Protein AF-A0A0P9DVG0-F1 (afdb_monomer)

pLDDT: mean 95.22, std 5.22, range [64.88, 98.5]

Solvent-accessible surface area (backbone atoms only — not comparable to full-atom values): 5604 Å² total; per-residue (Å²): 131,86,83,79,80,55,85,84,74,62,85,78,86,89,80,84,91,74,92,83,85,78,68,80,89,62,79,62,59,88,94,66,48,56,70,71,53,46,65,75,74,54,82,80,93,71,86,75,67,81,66,55,43,52,66,53,53,39,51,48,54,23,58,77,68,69,46,96,75,73,80,76,99,67,82,56,82,80

Secondary structure (DSSP, 8-state):
---PPPTTT-PPPP--S------TTSS--GGG--HHHHHHT------PPSSS-HHHHHHHHHHHTT-S----SSPPP-

Foldseek 3Di:
DPDDDDPVNDDDDDDDPDDDDDDCVDDADLVGDDPVVCVVVHDDPDDDDPDDWPVVVQVVVCVVVVHPDGDDPDTDDD

Mean predicted aligned error: 4.58 Å

Sequence (78 aa):
MQKIMAPWEIQRRLVVKAEEETNPRFGHKPYERPFQEYIKFGIINLDKPAGPSSHEVTAWVKRILSLKRAGHGGTLET

Radius of gyration: 18.76 Å; Cα contacts (8 Å, |Δi|>4): 31; chains: 1; bounding box: 44×19×47 Å

Structure (mmCIF, N/CA/C/O backbone):
data_AF-A0A0P9DVG0-F1
#
_entry.id   AF-A0A0P9DVG0-F1
#
loop_
_atom_site.group_PDB
_atom_site.id
_atom_site.type_symbol
_atom_site.label_atom_id
_atom_site.label_alt_id
_atom_site.label_comp_id
_atom_site.label_asym_id
_atom_site.label_entity_id
_atom_site.label_seq_id
_atom_site.pdbx_PDB_ins_code
_atom_site.Cartn_x
_atom_site.Cartn_y
_atom_site.Cartn_z
_atom_site.occupancy
_atom_site.B_iso_or_equiv
_atom_site.auth_seq_id
_atom_site.auth_comp_id
_atom_site.auth_asym_id
_atom_site.auth_atom_id
_atom_site.pdbx_PDB_model_num
ATOM 1 N N . MET A 1 1 ? 30.320 8.740 14.825 1.00 64.88 1 MET A N 1
ATOM 2 C CA . MET A 1 1 ? 29.645 7.440 14.607 1.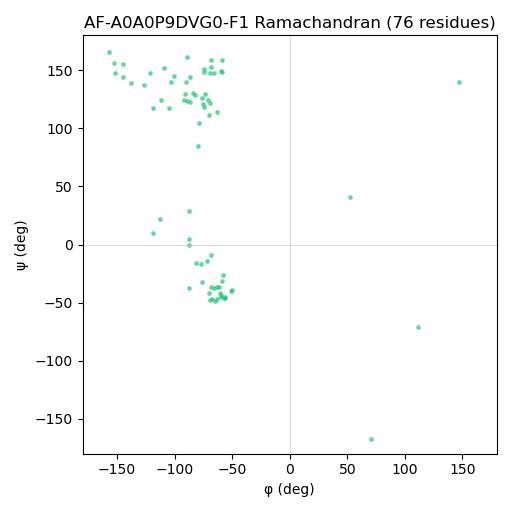00 64.88 1 MET A CA 1
ATOM 3 C C . MET A 1 1 ? 29.896 6.997 13.179 1.00 64.88 1 MET A C 1
ATOM 5 O O . MET A 1 1 ? 29.683 7.794 12.275 1.00 64.88 1 MET A O 1
ATOM 9 N N . GLN A 1 2 ? 30.372 5.770 12.970 1.00 71.94 2 GLN A N 1
ATOM 10 C CA . GLN A 1 2 ? 30.474 5.192 11.629 1.00 71.94 2 GLN A CA 1
ATOM 11 C C . GLN A 1 2 ? 29.053 4.923 11.118 1.00 71.94 2 GLN A C 1
ATOM 13 O O . GLN A 1 2 ? 28.275 4.245 11.788 1.00 71.94 2 GLN A O 1
ATOM 18 N N . LYS A 1 3 ? 28.686 5.512 9.977 1.00 81.12 3 LYS A N 1
ATOM 19 C CA . LYS A 1 3 ? 27.373 5.301 9.363 1.00 81.12 3 LYS A CA 1
ATOM 20 C C . LYS A 1 3 ? 27.325 3.870 8.825 1.00 81.12 3 LYS A C 1
ATOM 22 O O . LYS A 1 3 ? 28.042 3.548 7.882 1.00 81.12 3 LYS A O 1
ATOM 27 N N . ILE A 1 4 ? 26.506 3.017 9.431 1.00 87.44 4 ILE A N 1
ATOM 28 C CA . ILE A 1 4 ? 26.210 1.691 8.884 1.00 87.44 4 ILE A CA 1
ATOM 29 C C . ILE A 1 4 ? 25.242 1.904 7.719 1.00 87.44 4 ILE A C 1
ATOM 31 O O . ILE A 1 4 ? 24.179 2.493 7.902 1.00 87.44 4 ILE A O 1
ATOM 35 N N . MET A 1 5 ? 25.635 1.475 6.520 1.00 90.38 5 MET A N 1
ATOM 36 C CA . MET A 1 5 ? 24.785 1.546 5.333 1.00 90.38 5 MET A CA 1
ATOM 37 C C . MET A 1 5 ? 23.689 0.485 5.431 1.00 90.38 5 MET A C 1
ATOM 39 O O . MET A 1 5 ? 23.977 -0.688 5.688 1.00 90.38 5 MET A O 1
ATOM 43 N N . ALA A 1 6 ? 22.438 0.884 5.225 1.00 91.69 6 ALA A N 1
ATOM 44 C CA . ALA A 1 6 ? 21.329 -0.055 5.274 1.00 91.69 6 ALA A CA 1
ATOM 45 C C . ALA A 1 6 ? 21.306 -0.946 4.014 1.00 91.69 6 ALA A C 1
ATOM 47 O O . ALA A 1 6 ? 21.656 -0.483 2.925 1.00 91.69 6 ALA A O 1
ATOM 48 N N . PRO A 1 7 ? 20.846 -2.212 4.094 1.00 93.50 7 PRO A N 1
ATOM 49 C CA . PRO A 1 7 ? 20.873 -3.135 2.952 1.00 93.50 7 PRO A CA 1
ATOM 50 C C . PRO A 1 7 ? 20.128 -2.654 1.693 1.00 93.50 7 PRO A C 1
ATOM 52 O O . PRO A 1 7 ? 20.449 -3.078 0.581 1.00 93.50 7 PRO A O 1
ATOM 55 N N . TRP A 1 8 ? 19.123 -1.787 1.845 1.00 92.38 8 TRP A N 1
ATOM 56 C CA . TRP A 1 8 ? 18.363 -1.212 0.728 1.00 92.38 8 TRP A CA 1
ATOM 57 C C . TRP A 1 8 ? 19.056 -0.021 0.054 1.00 92.38 8 TRP A C 1
ATOM 59 O O . TRP A 1 8 ? 18.696 0.315 -1.069 1.00 92.38 8 TRP A O 1
ATOM 69 N N . GLU A 1 9 ? 20.061 0.591 0.686 1.00 94.00 9 GLU A N 1
ATOM 70 C CA . GLU A 1 9 ? 20.860 1.673 0.086 1.00 94.00 9 GLU A CA 1
ATOM 71 C C . GLU A 1 9 ? 21.900 1.135 -0.918 1.00 94.00 9 GLU A C 1
ATOM 73 O O . GLU A 1 9 ? 22.412 1.885 -1.754 1.00 94.00 9 GLU A O 1
ATOM 78 N N . ILE A 1 10 ? 22.189 -0.173 -0.873 1.00 93.19 10 ILE A N 1
ATOM 79 C CA . ILE A 1 10 ? 23.144 -0.841 -1.762 1.00 93.19 10 ILE A CA 1
ATOM 80 C C . ILE A 1 10 ? 22.655 -0.762 -3.215 1.00 93.19 10 ILE A C 1
ATOM 82 O O . ILE A 1 10 ? 21.661 -1.392 -3.593 1.00 93.19 10 ILE A O 1
ATOM 86 N N . GLN A 1 11 ? 23.407 -0.039 -4.048 1.00 92.75 11 GLN A N 1
ATOM 87 C CA . GLN A 1 11 ? 23.159 0.053 -5.485 1.00 92.75 11 GLN A CA 1
ATOM 88 C C . GLN A 1 11 ? 23.512 -1.265 -6.177 1.00 92.75 11 GLN A C 1
ATOM 90 O O . GLN A 1 11 ? 24.630 -1.772 -6.063 1.00 92.75 11 GLN A O 1
ATOM 95 N N . ARG A 1 12 ? 22.547 -1.827 -6.907 1.00 93.38 12 ARG A N 1
ATOM 96 C CA . ARG A 1 12 ? 22.718 -3.070 -7.670 1.00 93.38 12 ARG A CA 1
ATOM 97 C C . ARG A 1 12 ? 22.947 -2.750 -9.142 1.00 93.38 12 ARG A C 1
ATOM 99 O O . ARG A 1 12 ? 22.370 -1.809 -9.676 1.00 93.38 12 ARG A O 1
ATOM 106 N N . ARG A 1 13 ? 23.773 -3.560 -9.806 1.00 96.12 13 ARG A N 1
ATOM 107 C CA . ARG A 1 13 ? 24.013 -3.455 -11.250 1.00 96.12 13 ARG A CA 1
ATOM 108 C C . ARG A 1 13 ? 22.929 -4.209 -12.014 1.00 96.12 13 ARG A C 1
ATOM 110 O O . ARG A 1 13 ? 22.690 -5.379 -11.726 1.00 96.12 13 ARG A O 1
ATOM 117 N N . LEU A 1 14 ? 22.326 -3.561 -13.007 1.00 95.62 14 LEU A N 1
ATOM 118 C CA . LEU A 1 14 ? 21.469 -4.221 -13.988 1.00 95.62 14 LEU A CA 1
ATOM 119 C C . LEU A 1 14 ? 22.344 -4.850 -15.081 1.00 95.62 14 LEU A C 1
ATOM 121 O O . LEU A 1 14 ? 23.207 -4.177 -15.639 1.00 95.62 14 LEU A O 1
ATOM 125 N N . VAL A 1 15 ? 22.131 -6.131 -15.379 1.00 97.38 15 VAL A N 1
ATOM 126 C CA . VAL A 1 15 ? 22.77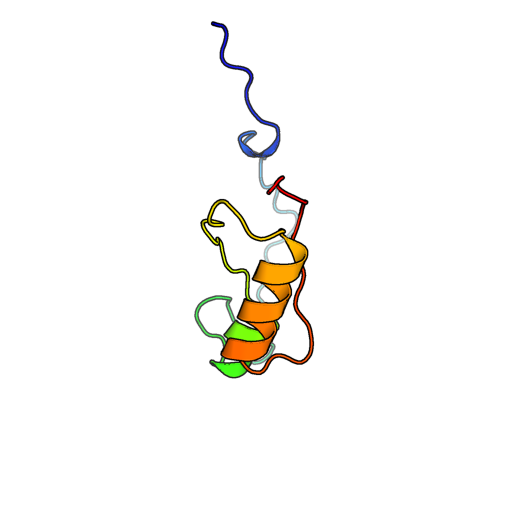8 -6.831 -16.499 1.00 97.38 15 VAL A CA 1
ATOM 127 C C . VAL A 1 15 ? 21.680 -7.308 -17.439 1.00 97.38 15 VAL A C 1
ATOM 129 O O . VAL A 1 15 ? 20.825 -8.096 -17.038 1.00 97.38 15 VAL A O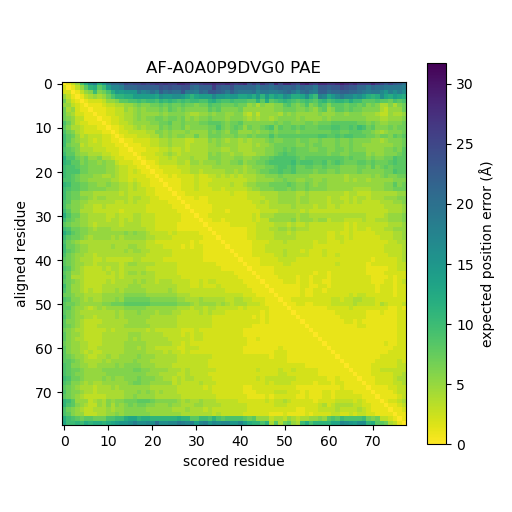 1
ATOM 132 N N . VAL A 1 16 ? 21.684 -6.805 -18.671 1.00 96.31 16 VAL A N 1
ATOM 133 C CA . VAL A 1 16 ? 20.682 -7.134 -19.692 1.00 96.31 16 VAL A CA 1
ATOM 134 C C . VAL A 1 16 ? 21.158 -8.355 -20.470 1.00 96.31 16 VAL A C 1
ATOM 136 O O . VAL A 1 16 ? 22.259 -8.356 -21.013 1.00 96.31 16 VAL A O 1
ATOM 139 N N . LYS A 1 17 ? 20.340 -9.412 -20.494 1.00 97.38 17 LYS A N 1
ATOM 140 C CA . LYS A 1 17 ? 20.636 -10.641 -21.245 1.00 97.38 17 LYS A CA 1
ATOM 141 C C . LYS A 1 17 ? 20.143 -10.572 -22.695 1.00 97.38 17 LYS A C 1
ATOM 143 O O . LYS A 1 17 ? 20.808 -11.105 -23.574 1.00 97.38 17 LYS A O 1
ATOM 148 N N . ALA A 1 18 ? 18.982 -9.959 -22.909 1.00 97.62 18 ALA A N 1
ATOM 149 C CA . ALA A 1 18 ? 18.341 -9.768 -24.205 1.00 97.62 18 ALA A CA 1
ATOM 150 C C . ALA A 1 18 ? 17.484 -8.495 -24.155 1.00 97.62 18 ALA A C 1
ATOM 152 O O . ALA A 1 18 ? 16.947 -8.163 -23.094 1.00 97.62 18 ALA A O 1
ATOM 153 N N . GLU A 1 19 ? 17.383 -7.799 -25.283 1.00 96.50 19 GLU A N 1
ATOM 154 C CA . GLU A 1 19 ? 16.506 -6.641 -25.454 1.00 96.50 19 GLU A CA 1
ATOM 155 C C . GLU A 1 19 ? 15.163 -7.117 -26.002 1.00 96.50 19 GLU A C 1
ATOM 157 O O . GLU A 1 19 ? 15.118 -7.800 -27.019 1.00 96.50 19 GLU A O 1
ATOM 162 N N . GLU A 1 20 ? 14.080 -6.789 -25.303 1.00 96.06 20 GLU A N 1
ATOM 163 C CA . GLU A 1 20 ? 12.726 -7.247 -25.617 1.00 96.06 20 GLU A CA 1
ATOM 164 C C . GLU A 1 20 ? 11.721 -6.141 -25.286 1.00 96.06 20 GLU A C 1
ATOM 166 O O . GLU A 1 20 ? 11.955 -5.308 -24.403 1.00 96.06 20 GLU A O 1
ATOM 171 N N . GLU A 1 21 ? 10.570 -6.170 -25.950 1.00 95.44 21 GLU A N 1
ATOM 172 C CA . GLU A 1 21 ? 9.467 -5.244 -25.700 1.00 95.44 21 GLU A CA 1
ATOM 173 C C . GLU A 1 21 ? 8.287 -5.944 -25.016 1.00 95.44 21 GLU A C 1
ATOM 175 O O . GLU A 1 21 ? 8.041 -7.137 -25.192 1.00 95.44 21 GLU A O 1
ATOM 180 N N . THR A 1 22 ? 7.510 -5.181 -24.242 1.00 96.00 22 THR A N 1
ATOM 181 C CA . THR A 1 22 ? 6.243 -5.658 -23.674 1.00 96.00 22 THR A CA 1
ATOM 182 C C . THR A 1 22 ? 5.064 -5.095 -24.455 1.00 96.00 22 THR A C 1
ATOM 184 O O . THR A 1 22 ? 5.056 -3.924 -24.836 1.00 96.00 22 THR A O 1
ATOM 187 N N . ASN A 1 23 ? 4.036 -5.913 -24.678 1.00 97.38 23 ASN A N 1
ATOM 188 C CA . ASN A 1 23 ? 2.838 -5.470 -25.378 1.00 97.38 23 ASN A CA 1
ATOM 189 C C . ASN A 1 23 ? 1.986 -4.568 -24.455 1.00 97.38 23 ASN A C 1
ATOM 191 O O . ASN A 1 23 ? 1.481 -5.048 -23.436 1.00 97.38 23 ASN A O 1
ATOM 195 N N . PRO A 1 24 ? 1.754 -3.291 -24.820 1.00 95.00 24 PRO A N 1
ATOM 196 C CA . PRO A 1 24 ? 1.081 -2.314 -23.961 1.00 95.00 24 PRO A CA 1
ATOM 197 C C . PRO A 1 24 ? -0.406 -2.605 -23.725 1.00 95.00 24 PRO A C 1
ATOM 199 O O . PRO A 1 24 ? -1.031 -1.953 -22.896 1.00 95.00 24 PRO A O 1
ATOM 202 N N . ARG A 1 25 ? -0.997 -3.574 -24.436 1.00 96.50 25 ARG A N 1
ATOM 203 C CA . ARG A 1 25 ? -2.382 -4.011 -24.201 1.00 96.50 25 ARG A CA 1
ATOM 204 C C . ARG A 1 25 ? -2.547 -4.801 -22.900 1.00 96.50 25 ARG A C 1
ATOM 206 O O . ARG A 1 25 ? 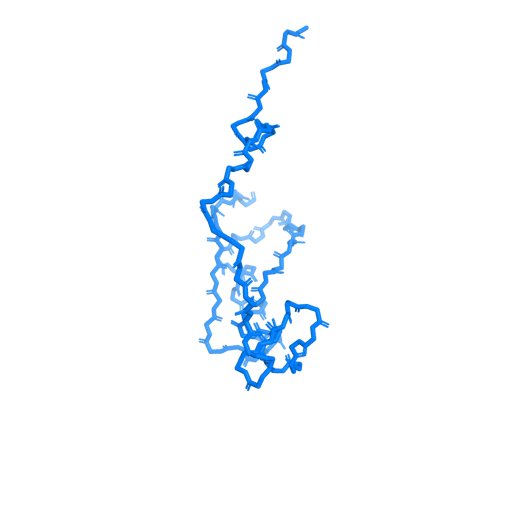-3.683 -5.020 -22.485 1.00 96.50 25 ARG A O 1
ATOM 213 N N . PHE A 1 26 ? -1.456 -5.255 -22.281 1.00 96.81 26 PHE A N 1
ATOM 214 C CA . PHE A 1 26 ? -1.502 -6.077 -21.075 1.00 96.81 26 PHE A CA 1
ATOM 215 C C . PHE A 1 26 ? -0.971 -5.328 -19.852 1.00 96.81 26 PHE A C 1
ATOM 217 O O . PHE A 1 26 ? 0.176 -4.887 -19.815 1.00 96.81 26 PHE A O 1
ATOM 224 N N . GLY A 1 27 ? -1.801 -5.263 -18.810 1.00 96.12 27 GLY A N 1
ATOM 225 C CA . GLY A 1 27 ? -1.466 -4.612 -17.547 1.00 96.12 27 GLY A CA 1
ATOM 226 C C . GLY A 1 27 ? -1.395 -3.087 -17.645 1.00 96.12 27 GLY A C 1
ATOM 227 O O . GLY A 1 27 ? -1.836 -2.477 -18.615 1.00 96.12 27 GLY A O 1
ATOM 228 N N . HIS A 1 28 ? -0.841 -2.472 -16.601 1.00 96.88 28 HIS A N 1
ATOM 229 C CA . HIS A 1 28 ? -0.701 -1.024 -16.486 1.00 96.88 28 HIS A CA 1
ATOM 230 C C . HIS A 1 28 ? 0.676 -0.680 -15.930 1.00 96.88 28 HIS A C 1
ATOM 232 O O . HIS A 1 28 ? 1.130 -1.300 -14.957 1.00 96.88 28 HIS A O 1
ATOM 238 N N . LYS A 1 29 ? 1.315 0.365 -16.471 1.00 95.88 29 LYS A N 1
ATOM 239 C CA . LYS A 1 29 ? 2.440 0.987 -15.764 1.00 95.88 29 LYS A CA 1
ATOM 240 C C . LYS A 1 29 ? 1.954 1.471 -14.395 1.00 95.88 29 LYS A C 1
ATOM 242 O O . LYS A 1 29 ? 0.795 1.870 -14.280 1.00 95.88 29 LYS A O 1
ATOM 247 N N . PRO A 1 30 ? 2.809 1.484 -13.355 1.00 96.38 30 PRO A N 1
ATOM 248 C CA . PRO A 1 30 ? 2.395 1.877 -12.010 1.00 96.38 30 PRO A CA 1
ATOM 249 C C . PRO A 1 30 ? 1.644 3.210 -11.958 1.00 96.38 30 PRO A C 1
ATOM 251 O O . PRO A 1 30 ? 0.651 3.297 -11.248 1.00 96.38 30 PRO A O 1
ATOM 254 N N . TYR A 1 31 ? 2.078 4.189 -12.762 1.00 96.12 31 TYR A N 1
ATOM 255 C CA . TYR A 1 31 ? 1.509 5.538 -12.815 1.00 96.12 31 TYR A CA 1
ATOM 256 C C . TYR A 1 31 ? 0.318 5.705 -13.783 1.00 96.12 31 TYR A C 1
ATOM 258 O O . TYR A 1 31 ? -0.261 6.784 -13.881 1.00 96.12 31 TYR A O 1
ATOM 266 N N . GLU A 1 32 ? -0.081 4.641 -14.479 1.00 96.19 32 GLU A N 1
ATOM 267 C CA . GLU A 1 32 ? -1.162 4.645 -15.478 1.00 96.19 32 GLU A CA 1
ATOM 268 C C . GLU A 1 32 ? -2.317 3.703 -15.074 1.00 96.19 32 GLU A C 1
ATOM 270 O O . GLU A 1 32 ? -3.208 3.420 -15.873 1.00 96.19 32 GLU A O 1
ATOM 275 N N . ARG A 1 33 ? -2.310 3.181 -13.838 1.00 97.56 33 ARG A N 1
ATOM 276 C CA . ARG A 1 33 ? -3.357 2.275 -13.339 1.00 97.56 33 ARG A CA 1
ATOM 277 C C . ARG A 1 33 ? -4.712 2.989 -13.223 1.00 97.56 33 ARG A C 1
ATOM 279 O O . ARG A 1 33 ? -4.765 4.159 -12.851 1.00 97.56 33 ARG A O 1
ATOM 286 N N . PRO A 1 34 ? -5.840 2.295 -13.436 1.00 97.19 34 PRO A N 1
ATOM 287 C CA . PRO A 1 34 ? -7.138 2.800 -13.013 1.00 97.19 34 PRO A CA 1
ATOM 288 C C . PRO A 1 34 ? -7.169 3.019 -11.495 1.00 97.19 34 PRO A C 1
ATOM 290 O O . PRO A 1 34 ? -6.549 2.276 -10.731 1.00 97.19 34 PRO A O 1
ATOM 293 N N . PHE A 1 35 ? -7.948 3.996 -11.033 1.00 94.94 35 PHE A N 1
ATOM 294 C CA . PHE A 1 35 ? -8.040 4.360 -9.611 1.00 94.94 35 PHE A CA 1
ATOM 295 C C . PHE A 1 35 ? -8.322 3.168 -8.675 1.00 94.94 35 PHE A C 1
ATOM 297 O O . PHE A 1 35 ? -7.715 3.036 -7.614 1.00 94.94 35 PHE A O 1
ATOM 304 N N . GLN A 1 36 ? -9.198 2.252 -9.091 1.00 94.75 36 GLN A N 1
ATOM 305 C CA . GLN A 1 36 ? -9.525 1.055 -8.309 1.00 94.75 36 GLN A CA 1
ATOM 306 C C . GLN A 1 36 ? -8.309 0.135 -8.109 1.00 94.75 36 GLN A C 1
ATOM 308 O O . GLN A 1 36 ? -8.127 -0.442 -7.03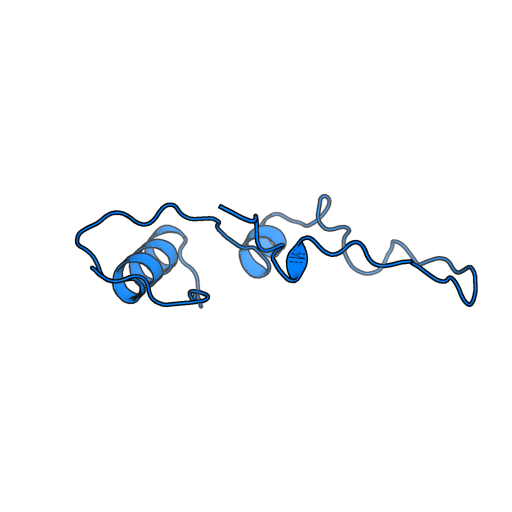6 1.00 94.75 36 GLN A O 1
ATOM 313 N N . GLU A 1 37 ? -7.442 0.020 -9.116 1.00 96.44 37 GLU A N 1
ATOM 314 C CA . GLU A 1 37 ? -6.216 -0.773 -9.024 1.00 96.44 37 GLU A CA 1
ATOM 315 C C . GLU A 1 37 ? -5.129 -0.082 -8.207 1.00 96.44 37 GLU A C 1
ATOM 317 O O . GLU A 1 37 ? -4.387 -0.760 -7.497 1.00 96.44 37 GLU A O 1
ATOM 322 N N . TYR A 1 38 ? -5.065 1.252 -8.240 1.00 96.19 38 TYR A N 1
ATOM 323 C CA . TYR A 1 38 ? -4.190 2.008 -7.344 1.00 96.19 38 TYR A CA 1
ATOM 324 C C . TYR A 1 38 ? -4.471 1.709 -5.878 1.00 96.19 38 TYR A C 1
ATOM 326 O O . TYR A 1 38 ? -3.538 1.464 -5.122 1.00 96.19 38 TYR A O 1
ATOM 334 N N . ILE A 1 39 ? -5.746 1.689 -5.484 1.00 94.88 39 ILE A N 1
ATOM 335 C CA . ILE A 1 39 ? -6.129 1.355 -4.110 1.00 94.88 39 ILE A CA 1
ATOM 336 C C . ILE A 1 39 ? -5.826 -0.118 -3.822 1.00 94.88 39 ILE A C 1
ATOM 338 O O . ILE A 1 39 ? -5.227 -0.444 -2.800 1.00 94.88 39 ILE A O 1
ATOM 342 N N . LYS A 1 40 ? -6.217 -1.019 -4.731 1.00 95.44 40 LYS A N 1
ATOM 343 C CA . LYS A 1 40 ? -6.065 -2.469 -4.544 1.00 95.44 40 LYS A CA 1
ATOM 344 C C . LYS A 1 40 ? -4.605 -2.912 -4.401 1.00 95.44 40 LYS A C 1
ATOM 346 O O . LYS A 1 40 ? -4.337 -3.839 -3.641 1.00 95.44 40 LYS A O 1
ATOM 351 N N . PHE A 1 41 ? -3.690 -2.281 -5.135 1.00 96.62 41 PHE A N 1
ATOM 352 C CA . PHE A 1 41 ? -2.258 -2.603 -5.160 1.00 96.62 41 PHE A CA 1
ATOM 353 C C . PHE A 1 41 ? -1.390 -1.489 -4.552 1.00 96.62 41 PHE A C 1
ATOM 355 O O . PHE A 1 41 ? -0.209 -1.372 -4.887 1.00 96.62 41 PHE A O 1
ATOM 362 N N . GLY A 1 42 ? -1.985 -0.644 -3.709 1.00 96.06 42 GLY A N 1
ATOM 363 C CA . GLY A 1 42 ? -1.339 0.517 -3.107 1.00 96.06 42 GLY A CA 1
ATOM 364 C C . GLY A 1 42 ? -0.644 0.214 -1.781 1.00 96.06 42 GLY A C 1
ATOM 365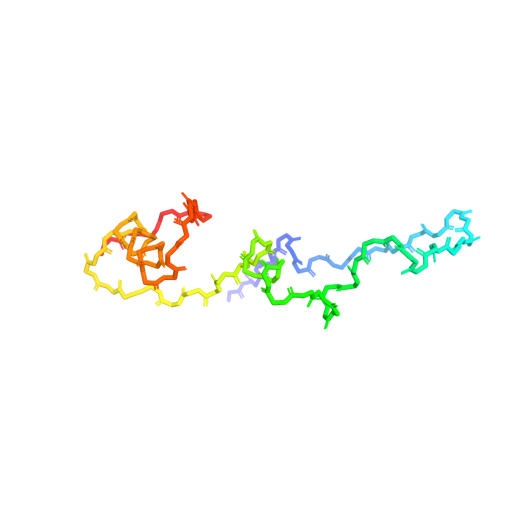 O O . GLY A 1 42 ? -0.943 -0.767 -1.102 1.00 96.06 42 GLY A O 1
ATOM 366 N N . ILE A 1 43 ? 0.270 1.108 -1.402 1.00 97.62 43 ILE A N 1
ATOM 367 C CA . ILE A 1 43 ? 0.917 1.154 -0.087 1.00 97.62 43 ILE A CA 1
ATOM 368 C C . ILE A 1 43 ? 0.726 2.569 0.457 1.00 97.62 43 ILE A C 1
ATOM 370 O O . ILE A 1 43 ? 0.895 3.539 -0.280 1.00 97.62 43 ILE A O 1
ATOM 374 N N . ILE A 1 44 ? 0.394 2.686 1.741 1.00 97.25 44 ILE A N 1
ATOM 375 C CA . ILE A 1 44 ? 0.329 3.971 2.438 1.00 97.25 44 ILE A CA 1
ATOM 376 C C . ILE A 1 44 ? 1.556 4.066 3.338 1.00 97.25 44 ILE A C 1
ATOM 378 O O . ILE A 1 44 ? 1.714 3.265 4.258 1.00 97.25 44 ILE A O 1
ATOM 382 N N . ASN A 1 45 ? 2.416 5.047 3.071 1.00 97.62 45 ASN A N 1
ATOM 383 C CA . ASN A 1 45 ? 3.479 5.427 3.993 1.00 97.62 45 ASN A CA 1
ATOM 384 C C . ASN A 1 45 ? 2.872 6.314 5.086 1.00 97.62 45 ASN A C 1
ATOM 386 O O . ASN A 1 45 ? 2.801 7.533 4.935 1.00 97.62 45 ASN A O 1
ATOM 390 N N . LEU A 1 46 ? 2.314 5.676 6.111 1.00 97.44 46 LEU A N 1
ATOM 391 C CA . LEU A 1 46 ? 1.557 6.347 7.159 1.00 97.44 46 LEU A CA 1
ATOM 392 C C . LEU A 1 46 ? 2.475 6.751 8.314 1.00 97.44 46 LEU A C 1
ATOM 394 O O . LEU A 1 46 ? 3.170 5.904 8.871 1.00 97.44 46 LEU A O 1
ATOM 398 N N . ASP A 1 47 ? 2.395 8.013 8.724 1.00 97.50 47 ASP A N 1
ATOM 399 C CA . ASP A 1 47 ? 2.936 8.455 10.007 1.00 97.50 47 ASP A CA 1
ATOM 400 C C . ASP A 1 47 ? 1.958 8.063 11.126 1.00 97.50 47 ASP A C 1
ATOM 402 O O . ASP A 1 47 ? 0.853 8.603 11.238 1.00 97.50 47 ASP A O 1
ATOM 406 N N . LYS A 1 48 ? 2.307 7.021 11.884 1.00 97.44 48 LYS A N 1
ATOM 407 C CA . LYS A 1 48 ? 1.429 6.440 12.905 1.00 97.44 48 LYS A CA 1
ATOM 408 C C . LYS A 1 48 ? 1.420 7.346 14.149 1.00 97.44 48 LYS A C 1
ATOM 410 O O . LYS A 1 48 ? 2.480 7.543 14.737 1.00 97.44 48 LYS A O 1
ATOM 415 N N . PRO A 1 49 ? 0.251 7.797 14.646 1.00 96.94 49 PRO A N 1
ATOM 416 C CA . PRO A 1 49 ? 0.195 8.542 15.901 1.00 96.94 49 PRO A CA 1
ATOM 417 C C . PRO A 1 49 ? 0.540 7.659 17.115 1.00 96.94 49 PRO A C 1
ATOM 419 O O . PRO A 1 49 ? 0.314 6.441 17.110 1.00 96.94 49 PRO A O 1
ATOM 422 N N . ALA A 1 50 ? 1.054 8.287 18.174 1.00 97.00 50 ALA A N 1
ATOM 423 C CA . ALA A 1 50 ? 1.199 7.666 19.493 1.00 97.00 50 ALA A CA 1
ATOM 424 C C . ALA A 1 50 ? -0.179 7.438 20.142 1.00 97.00 50 ALA A C 1
ATOM 426 O O . ALA A 1 50 ? -1.108 8.219 19.916 1.00 97.00 50 ALA A O 1
ATOM 427 N N . GLY A 1 51 ? -0.322 6.373 20.932 1.00 96.88 51 GLY A N 1
ATOM 428 C CA .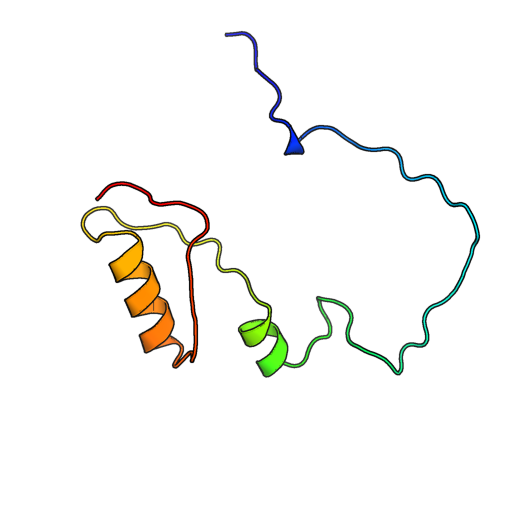 GLY A 1 51 ? -1.573 5.983 21.588 1.00 96.88 51 GLY A CA 1
ATOM 429 C C . GLY A 1 51 ? -2.178 4.689 21.032 1.00 96.88 51 GLY A C 1
ATOM 430 O O . GLY A 1 51 ? -2.172 3.683 21.739 1.00 96.88 51 GLY A O 1
ATOM 431 N N . PRO A 1 52 ? -2.725 4.665 19.800 1.00 97.88 52 PRO A N 1
ATOM 432 C CA . PRO A 1 52 ? -3.330 3.456 19.255 1.00 97.88 52 PRO A CA 1
ATOM 433 C C . PRO A 1 52 ? -2.268 2.439 18.833 1.00 97.88 52 PRO A C 1
ATOM 435 O O . PRO A 1 52 ? -1.173 2.790 18.379 1.00 97.88 52 PRO A O 1
ATOM 438 N N . SER A 1 53 ? -2.613 1.159 18.897 1.00 97.88 53 SER A N 1
ATOM 439 C CA . SER A 1 53 ? -1.778 0.087 18.360 1.00 97.88 53 SER A CA 1
ATOM 440 C C . SER A 1 53 ? -1.720 0.125 16.827 1.00 97.88 53 SER A C 1
ATOM 442 O O . SER A 1 53 ? -2.608 0.643 16.144 1.00 97.88 53 SER A O 1
ATOM 444 N N . SER A 1 54 ? -0.684 -0.488 16.245 1.00 98.00 54 SER A N 1
ATOM 445 C CA . SER A 1 54 ? -0.558 -0.609 14.779 1.00 98.00 54 SER A CA 1
ATOM 446 C C . SER A 1 54 ? -1.740 -1.360 14.133 1.00 98.00 54 SER A C 1
ATOM 448 O O . SER A 1 54 ? -2.151 -1.041 13.012 1.00 98.00 54 SER A O 1
ATOM 450 N N . HIS A 1 55 ? -2.337 -2.314 14.858 1.00 97.56 55 HIS A N 1
ATOM 451 C CA . HIS A 1 55 ? -3.523 -3.051 14.416 1.00 97.56 55 HIS A CA 1
ATOM 452 C C . HIS A 1 55 ? -4.773 -2.163 14.389 1.00 97.56 55 HIS A C 1
ATOM 454 O O . HIS A 1 55 ? -5.534 -2.217 13.421 1.00 97.56 55 HIS A O 1
ATOM 460 N N . GLU A 1 56 ? -4.972 -1.314 15.401 1.00 98.31 56 GLU A N 1
ATOM 461 C CA . GLU A 1 56 ? -6.093 -0.366 15.444 1.00 98.31 56 GLU A CA 1
ATOM 462 C C . GLU A 1 56 ? -6.011 0.651 14.311 1.00 98.31 56 GLU A C 1
ATOM 464 O O . GLU A 1 56 ? -6.982 0.828 13.575 1.00 98.31 56 GLU A O 1
ATOM 469 N N . VAL A 1 57 ? -4.835 1.247 14.095 1.00 98.50 57 VAL A N 1
ATOM 470 C CA . VAL A 1 57 ? -4.622 2.194 12.990 1.00 98.50 57 VAL A CA 1
ATOM 471 C C . VAL A 1 57 ? -4.895 1.527 11.638 1.00 98.50 57 VAL A C 1
ATOM 473 O O . VAL A 1 57 ? -5.600 2.085 10.797 1.00 98.50 57 VAL A O 1
ATOM 476 N N . THR A 1 58 ? -4.426 0.291 11.441 1.00 98.38 58 THR A N 1
ATOM 477 C CA . THR A 1 58 ? -4.721 -0.494 10.229 1.00 98.38 58 THR A CA 1
ATOM 478 C C . THR A 1 58 ? -6.225 -0.737 10.058 1.00 98.38 58 THR A C 1
ATOM 480 O O . THR A 1 58 ? -6.755 -0.616 8.949 1.00 98.38 58 THR A O 1
ATOM 483 N N . ALA A 1 59 ? -6.940 -1.052 11.142 1.00 98.50 59 ALA A N 1
ATOM 484 C CA . ALA A 1 59 ? -8.387 -1.249 11.122 1.00 98.50 59 ALA A CA 1
ATOM 485 C C . ALA A 1 59 ? -9.148 0.046 10.788 1.00 98.50 59 ALA A C 1
ATOM 487 O O . ALA A 1 59 ? -10.125 0.001 10.034 1.00 98.50 59 ALA A O 1
ATOM 488 N N . TRP A 1 60 ? -8.689 1.200 11.280 1.00 98.50 60 TRP A N 1
ATOM 489 C CA . TRP A 1 60 ? -9.261 2.504 10.939 1.00 98.50 60 TRP A CA 1
ATOM 490 C C . TRP A 1 60 ? -9.068 2.840 9.468 1.00 98.50 60 TRP A C 1
ATOM 492 O O . TRP A 1 60 ? -10.049 3.152 8.797 1.00 98.50 60 TRP A O 1
ATOM 502 N N . VAL A 1 61 ? -7.850 2.696 8.936 1.00 98.00 61 VAL A N 1
ATOM 503 C CA . VAL A 1 61 ? -7.570 2.911 7.505 1.00 98.00 61 VAL A CA 1
ATOM 504 C C . VAL A 1 61 ? -8.460 2.014 6.645 1.00 98.00 61 VAL A C 1
ATOM 506 O O . VAL A 1 61 ? -9.108 2.494 5.714 1.00 98.00 61 VAL A O 1
ATOM 509 N N . LYS A 1 62 ? -8.571 0.724 6.997 1.00 98.31 62 LYS A N 1
ATOM 510 C CA . LYS A 1 62 ? -9.463 -0.224 6.316 1.00 98.31 62 LYS A CA 1
ATOM 511 C C . LYS A 1 62 ? -10.916 0.258 6.316 1.00 98.31 62 LYS A C 1
ATOM 513 O O . LYS A 1 62 ? -11.577 0.165 5.285 1.00 98.31 62 LYS A O 1
ATOM 518 N N . ARG A 1 63 ? -11.418 0.750 7.454 1.00 98.44 63 ARG A N 1
ATOM 519 C CA . ARG A 1 63 ? -12.801 1.226 7.603 1.00 98.44 63 ARG A CA 1
ATOM 520 C C . ARG A 1 63 ? -13.052 2.520 6.828 1.00 98.44 63 ARG A C 1
ATOM 522 O O . ARG A 1 63 ? -14.035 2.583 6.102 1.00 98.44 63 ARG A O 1
ATOM 529 N N . ILE A 1 64 ? -12.172 3.514 6.955 1.00 97.81 64 ILE A N 1
ATOM 530 C CA . ILE A 1 64 ? -12.283 4.822 6.285 1.00 97.81 64 ILE A CA 1
ATOM 531 C C . ILE A 1 64 ? -12.310 4.643 4.766 1.00 97.81 64 ILE A C 1
ATOM 533 O O . ILE A 1 64 ? -13.157 5.212 4.086 1.00 97.81 64 ILE A O 1
ATOM 537 N N . LEU A 1 65 ? -11.421 3.801 4.239 1.00 95.94 65 LEU A N 1
ATOM 538 C CA . LEU A 1 65 ? -11.311 3.545 2.803 1.00 95.94 65 LEU A CA 1
ATOM 539 C C . LEU A 1 65 ? -12.240 2.421 2.310 1.00 95.94 65 LEU A C 1
ATOM 541 O O . LEU A 1 65 ? -12.172 2.044 1.143 1.00 95.94 65 LEU A O 1
ATOM 545 N N . SER A 1 66 ? -13.104 1.872 3.175 1.00 96.56 66 SER A N 1
ATOM 546 C CA . SER A 1 66 ? -14.045 0.786 2.848 1.00 96.56 66 SER A CA 1
ATOM 547 C C . SER A 1 66 ? -13.384 -0.434 2.183 1.00 96.56 66 SER A C 1
ATOM 549 O O . SER A 1 66 ? -13.909 -1.034 1.244 1.00 96.56 66 SER A O 1
ATOM 551 N N . LEU A 1 67 ? -12.205 -0.822 2.675 1.00 97.06 67 LEU A N 1
ATOM 552 C CA . LEU A 1 67 ? -11.384 -1.880 2.088 1.00 97.06 67 LEU A CA 1
ATOM 553 C C . LEU A 1 67 ? -11.768 -3.266 2.607 1.00 97.06 67 LEU A C 1
ATOM 555 O O . LEU A 1 67 ? -12.010 -3.484 3.796 1.00 97.06 67 LEU A O 1
ATOM 559 N N . LYS A 1 68 ? -11.691 -4.270 1.728 1.00 96.81 68 LYS A N 1
ATOM 560 C CA . LYS A 1 68 ? -11.871 -5.679 2.118 1.00 96.81 68 LYS A CA 1
ATOM 561 C C . LYS A 1 68 ? -10.727 -6.185 3.005 1.00 96.81 68 LYS A C 1
ATOM 563 O O . LYS A 1 68 ? -10.958 -6.976 3.922 1.00 96.81 68 LYS A O 1
ATOM 568 N N . ARG A 1 69 ? -9.491 -5.746 2.740 1.00 97.25 69 ARG A N 1
ATOM 569 C CA . ARG A 1 69 ? -8.262 -6.173 3.432 1.00 97.25 69 ARG A CA 1
ATOM 570 C C . ARG A 1 69 ? -7.280 -5.004 3.546 1.00 97.25 69 ARG A C 1
ATOM 572 O O . ARG A 1 69 ? -7.197 -4.204 2.625 1.00 97.25 69 ARG A O 1
ATOM 579 N N . ALA A 1 70 ? -6.554 -4.950 4.659 1.00 98.06 70 ALA A N 1
ATOM 580 C CA . ALA A 1 70 ? -5.414 -4.067 4.908 1.00 98.06 70 ALA A CA 1
ATOM 581 C C . ALA A 1 70 ? -4.479 -4.754 5.922 1.00 98.06 70 ALA A C 1
ATOM 583 O O . ALA A 1 70 ? -4.941 -5.612 6.678 1.00 98.06 70 ALA A O 1
ATOM 584 N N . GLY A 1 71 ? -3.195 -4.395 5.928 1.00 97.94 71 GLY A N 1
ATOM 585 C CA . GLY A 1 71 ? -2.173 -4.929 6.835 1.00 97.94 71 GLY A CA 1
ATOM 586 C C . GLY A 1 71 ? -1.001 -3.954 6.975 1.00 97.94 71 GLY A C 1
ATOM 587 O O . GLY A 1 71 ? -0.878 -3.039 6.161 1.00 97.94 71 GLY A O 1
ATOM 588 N N . HIS A 1 72 ? -0.148 -4.154 7.982 1.00 98.06 72 HIS A N 1
ATOM 589 C CA . HIS A 1 72 ? 1.045 -3.334 8.224 1.00 98.06 72 HIS A CA 1
ATOM 590 C C . HIS A 1 72 ? 2.324 -4.189 8.214 1.00 98.06 72 HIS A C 1
ATOM 592 O O . HIS A 1 72 ? 2.307 -5.360 8.588 1.00 98.06 72 HIS A O 1
ATOM 598 N N . GLY A 1 73 ? 3.439 -3.605 7.763 1.00 96.62 73 GLY A N 1
ATOM 599 C CA . GLY A 1 73 ? 4.724 -4.291 7.547 1.00 96.62 73 GLY A CA 1
ATOM 600 C C . GLY A 1 73 ? 5.644 -4.357 8.772 1.00 96.62 73 GLY A C 1
ATOM 601 O O . GLY A 1 73 ? 6.859 -4.339 8.613 1.00 96.62 73 GLY A O 1
ATOM 602 N N . GLY A 1 74 ? 5.076 -4.373 9.978 1.00 96.56 74 GLY A N 1
ATOM 603 C CA . GLY A 1 74 ? 5.805 -4.303 11.250 1.00 96.56 74 GLY A CA 1
ATOM 604 C C . GLY A 1 74 ? 4.998 -3.560 12.312 1.00 96.56 74 GLY A C 1
ATOM 605 O O . GLY A 1 74 ? 4.298 -2.599 11.993 1.00 96.56 74 GLY A O 1
ATOM 606 N N . THR A 1 75 ? 5.026 -4.036 13.555 1.00 96.81 75 THR A N 1
ATOM 607 C CA . THR A 1 75 ? 4.307 -3.403 14.669 1.00 96.81 75 THR A CA 1
ATOM 608 C C . THR A 1 75 ? 5.184 -2.326 15.285 1.00 96.81 75 THR A C 1
ATOM 610 O O . THR A 1 75 ? 6.286 -2.614 15.739 1.00 96.81 75 THR A O 1
ATOM 613 N N . LEU A 1 76 ? 4.681 -1.098 15.315 1.00 96.25 76 LEU A N 1
ATOM 614 C 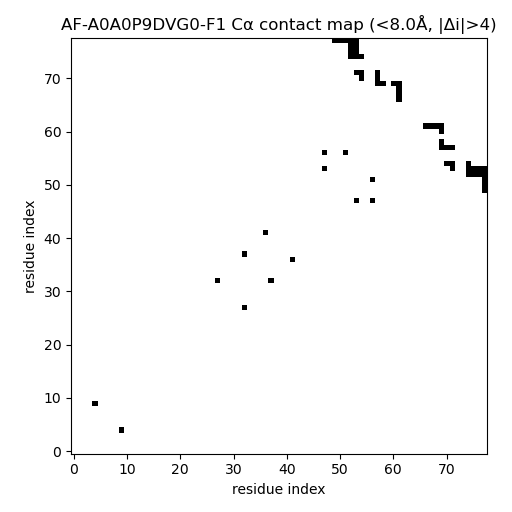CA . LEU A 1 76 ? 5.189 -0.054 16.194 1.00 96.25 76 LEU A CA 1
ATOM 615 C C . LEU A 1 76 ? 4.421 -0.104 17.515 1.00 96.25 76 LEU A C 1
ATOM 617 O O . LEU A 1 76 ? 3.195 -0.299 17.500 1.00 96.25 76 LEU A O 1
ATOM 621 N N . GLU A 1 77 ? 5.151 0.079 18.614 1.00 90.56 77 GLU A N 1
ATOM 622 C CA . GLU A 1 77 ? 4.592 0.180 19.964 1.00 90.56 77 GLU A CA 1
ATOM 623 C C . GLU A 1 77 ? 3.595 1.350 20.071 1.00 90.56 77 GLU A C 1
ATOM 625 O O . GLU A 1 77 ? 3.552 2.259 19.225 1.00 90.56 77 GLU A O 1
ATOM 630 N N . THR A 1 78 ? 2.723 1.258 21.074 1.00 86.50 78 TH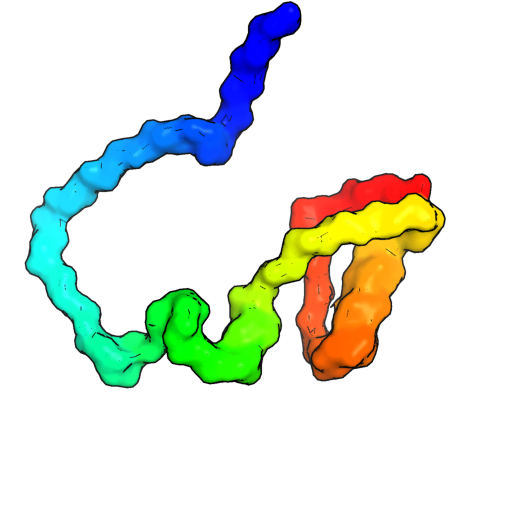R A N 1
ATOM 631 C CA . THR A 1 78 ? 1.683 2.255 21.376 1.00 86.50 78 THR A CA 1
ATOM 632 C C . THR A 1 78 ? 2.269 3.559 21.881 1.00 86.50 78 THR A C 1
ATOM 634 O O . THR A 1 78 ? 3.128 3.490 22.787 1.00 86.50 78 THR A O 1
#